Protein AF-A0A137QI81-F1 (afdb_monomer_lite)

pLDDT: mean 92.76, std 8.01, range [60.25, 97.75]

Structure (mmCIF, N/CA/C/O backbone):
data_AF-A0A137QI81-F1
#
_entry.id   AF-A0A137QI81-F1
#
loop_
_atom_site.group_PDB
_atom_site.id
_atom_site.type_symbol
_atom_site.label_atom_id
_atom_site.label_alt_id
_atom_site.label_comp_id
_atom_site.label_asym_id
_atom_site.label_entity_id
_atom_site.label_seq_id
_atom_site.pdbx_PDB_ins_code
_atom_site.Cartn_x
_atom_site.Cartn_y
_atom_site.Cartn_z
_atom_site.occupancy
_atom_site.B_iso_or_equiv
_atom_site.auth_seq_id
_atom_site.auth_comp_id
_atom_site.auth_asym_id
_atom_site.auth_atom_id
_atom_site.pdbx_PDB_model_num
ATOM 1 N N . ALA A 1 1 ? -2.689 16.654 -6.142 1.00 61.12 1 ALA A N 1
ATOM 2 C CA . ALA A 1 1 ? -3.839 15.763 -5.880 1.00 61.12 1 ALA A CA 1
ATOM 3 C C . ALA A 1 1 ? -3.414 14.336 -6.221 1.00 61.12 1 ALA A C 1
ATOM 5 O O . ALA A 1 1 ? -2.665 14.191 -7.176 1.00 61.12 1 ALA A O 1
ATOM 6 N N . GLY A 1 2 ? -3.786 13.329 -5.425 1.00 84.31 2 GLY A N 1
ATOM 7 C CA . GLY A 1 2 ? -3.413 11.921 -5.647 1.00 84.31 2 GLY A CA 1
ATOM 8 C C . GLY A 1 2 ? -4.649 11.027 -5.764 1.00 84.31 2 GLY A C 1
ATOM 9 O O . GLY A 1 2 ? -5.745 11.458 -5.403 1.00 84.31 2 GLY A O 1
ATOM 10 N N . THR A 1 3 ? -4.479 9.801 -6.261 1.00 94.12 3 THR A N 1
ATOM 11 C CA . THR A 1 3 ? -5.569 8.827 -6.436 1.00 94.12 3 THR A CA 1
ATOM 12 C C . THR A 1 3 ? -6.128 8.378 -5.090 1.00 94.12 3 THR A C 1
ATOM 14 O O . THR A 1 3 ? -5.368 8.042 -4.177 1.00 94.12 3 THR A O 1
ATOM 17 N N . ARG A 1 4 ? -7.459 8.363 -4.970 1.00 96.19 4 ARG A N 1
ATOM 18 C CA . ARG A 1 4 ? -8.164 7.886 -3.780 1.00 96.19 4 ARG A CA 1
ATOM 19 C C . ARG A 1 4 ? -8.267 6.367 -3.797 1.00 96.19 4 ARG A C 1
ATOM 21 O O . ARG A 1 4 ? -8.608 5.795 -4.827 1.00 96.19 4 ARG A O 1
ATOM 28 N N . VAL A 1 5 ? -7.982 5.734 -2.666 1.00 95.38 5 VAL A N 1
ATOM 29 C CA . VAL A 1 5 ? -7.976 4.274 -2.533 1.00 95.38 5 VAL A CA 1
ATOM 30 C C . VAL A 1 5 ? -8.600 3.845 -1.214 1.00 95.38 5 VAL A C 1
ATOM 32 O O . VAL A 1 5 ? -8.677 4.628 -0.261 1.00 95.38 5 VAL A O 1
ATOM 35 N N . TYR A 1 6 ? -9.008 2.583 -1.165 1.00 95.31 6 TYR A N 1
ATOM 36 C CA . TYR A 1 6 ? -9.352 1.888 0.064 1.00 95.31 6 TYR A CA 1
ATOM 37 C C . TYR A 1 6 ? -8.684 0.511 0.083 1.00 95.31 6 TYR A C 1
ATOM 39 O O . TYR A 1 6 ? -8.334 -0.027 -0.968 1.00 95.31 6 TYR A O 1
ATOM 47 N N . TYR A 1 7 ? -8.481 -0.040 1.275 1.00 94.31 7 T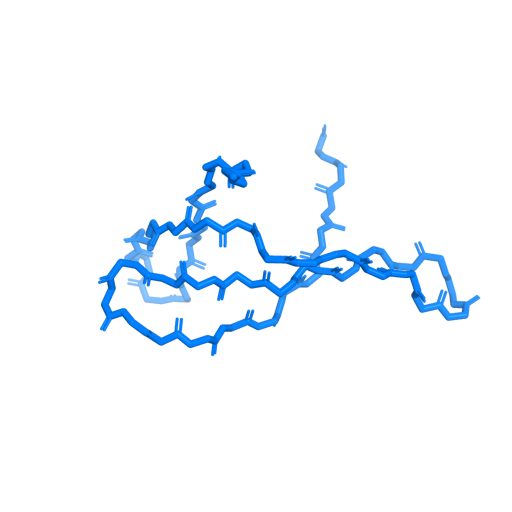YR A N 1
ATOM 48 C CA . TYR A 1 7 ? -7.947 -1.387 1.459 1.00 94.31 7 TYR A CA 1
ATOM 49 C C . TYR A 1 7 ? -8.468 -1.998 2.764 1.00 94.31 7 TYR A C 1
ATOM 51 O O . TYR A 1 7 ? -8.936 -1.280 3.653 1.00 94.31 7 TYR A O 1
ATOM 59 N N . TRP A 1 8 ? -8.394 -3.323 2.882 1.00 94.00 8 TRP A N 1
ATOM 60 C CA . TRP A 1 8 ? -8.835 -4.045 4.074 1.00 94.00 8 TRP A CA 1
ATOM 61 C C . TRP A 1 8 ? -7.669 -4.359 5.005 1.00 94.00 8 TRP A C 1
ATOM 63 O O . TRP A 1 8 ? -6.603 -4.801 4.576 1.00 94.00 8 TRP A O 1
ATOM 73 N N . LEU A 1 9 ? -7.899 -4.169 6.298 1.00 92.56 9 LEU A N 1
ATOM 74 C CA . LEU A 1 9 ? -7.052 -4.695 7.355 1.00 92.56 9 LEU A CA 1
ATOM 75 C C . LEU A 1 9 ? -7.430 -6.150 7.655 1.00 92.56 9 LEU A C 1
ATOM 77 O O . LEU A 1 9 ? -8.570 -6.567 7.458 1.00 92.56 9 LEU A O 1
ATOM 81 N N . ALA A 1 10 ? -6.488 -6.912 8.214 1.00 91.44 10 ALA A N 1
ATOM 82 C CA . ALA A 1 10 ? -6.710 -8.313 8.586 1.00 91.44 10 ALA A CA 1
ATOM 83 C C . ALA A 1 10 ? -7.847 -8.509 9.612 1.00 91.44 10 ALA A C 1
ATOM 85 O O . ALA A 1 10 ? -8.414 -9.590 9.708 1.00 91.44 10 ALA A O 1
ATOM 86 N N . ASN A 1 11 ? -8.204 -7.461 10.361 1.00 94.62 11 ASN A N 1
ATOM 87 C CA . ASN A 1 11 ? -9.336 -7.460 11.290 1.00 94.62 11 ASN A CA 1
ATOM 88 C C . ASN A 1 11 ? -10.694 -7.169 10.613 1.00 94.62 11 ASN A C 1
ATOM 90 O O . ASN A 1 11 ? -11.686 -6.971 11.308 1.00 94.62 11 ASN A O 1
ATOM 94 N N . GLY A 1 12 ? -10.744 -7.095 9.279 1.00 93.44 12 GLY A N 1
ATOM 95 C CA . GLY A 1 12 ? -11.958 -6.827 8.504 1.00 93.44 12 GLY A CA 1
ATOM 96 C C . GLY A 1 12 ? -12.334 -5.346 8.387 1.00 93.44 12 GLY A C 1
ATOM 97 O O . GLY A 1 12 ? -13.300 -5.018 7.700 1.00 93.44 12 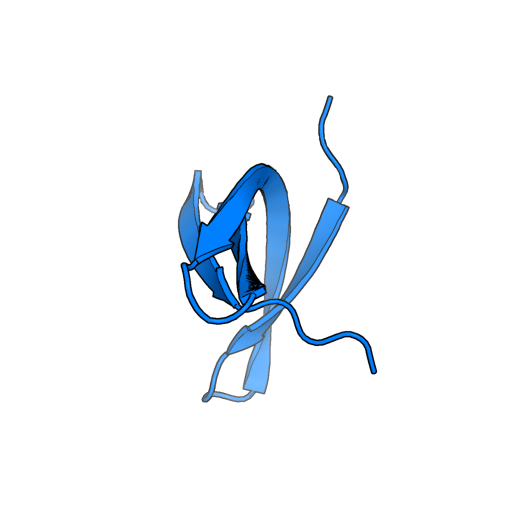GLY A O 1
ATOM 98 N N . HIS A 1 13 ? -11.589 -4.430 9.013 1.00 95.12 13 HIS A N 1
ATOM 99 C CA . HIS A 1 13 ? -11.855 -2.997 8.884 1.00 95.12 13 HIS A CA 1
ATOM 100 C C . HIS A 1 13 ? -11.385 -2.463 7.527 1.00 95.12 13 HIS A C 1
ATOM 102 O O . HIS A 1 13 ? -10.358 -2.885 6.995 1.00 95.12 13 HIS A O 1
ATOM 108 N N . THR A 1 14 ? -12.123 -1.494 6.984 1.00 96.12 14 THR A N 1
ATOM 109 C CA . THR A 1 14 ? -11.741 -0.780 5.757 1.00 96.12 14 THR A CA 1
ATOM 110 C C . THR A 1 14 ? -10.998 0.505 6.108 1.00 96.12 14 THR A C 1
ATOM 112 O O . THR A 1 14 ? -11.487 1.303 6.908 1.00 96.12 14 THR A O 1
ATOM 115 N N . CYS A 1 15 ? -9.847 0.726 5.481 1.00 97.00 15 CYS A N 1
ATOM 116 C CA . CYS A 1 15 ? -9.092 1.973 5.557 1.00 97.00 15 CYS A CA 1
ATOM 117 C C . CYS A 1 15 ? -9.215 2.754 4.248 1.00 97.00 15 CYS A C 1
ATOM 119 O O . CYS A 1 15 ? -9.203 2.163 3.171 1.00 97.00 15 CYS A O 1
ATOM 121 N N . TYR A 1 16 ? -9.263 4.083 4.348 1.00 97.06 16 TYR A N 1
ATOM 122 C CA . TYR A 1 16 ? -9.312 5.004 3.212 1.00 97.06 16 TYR A CA 1
ATOM 123 C C . TYR A 1 16 ? -8.099 5.933 3.222 1.00 97.06 16 TYR A C 1
ATOM 125 O O . TYR A 1 16 ? -7.591 6.318 4.281 1.00 97.06 16 TYR A O 1
ATOM 133 N N . GLY A 1 17 ? -7.626 6.303 2.034 1.00 96.75 17 GLY A N 1
ATOM 134 C CA . GLY A 1 17 ? -6.478 7.189 1.907 1.00 96.75 17 GLY A CA 1
ATOM 135 C C . GLY A 1 17 ? -6.200 7.637 0.482 1.00 96.75 17 GLY A C 1
ATOM 136 O O . GLY A 1 17 ? -6.984 7.416 -0.443 1.00 96.75 17 GLY A O 1
ATOM 137 N N . THR A 1 18 ? -5.057 8.293 0.315 1.00 97.62 18 THR A N 1
ATOM 138 C CA . THR A 1 18 ? -4.597 8.835 -0.965 1.00 97.62 18 THR A CA 1
ATOM 139 C C . THR A 1 18 ? -3.196 8.324 -1.278 1.00 97.62 18 THR A C 1
ATOM 141 O O . THR A 1 18 ? -2.294 8.421 -0.440 1.00 97.62 18 THR A O 1
ATOM 144 N N . VAL A 1 19 ? -2.996 7.819 -2.497 1.00 96.62 19 VAL A N 1
ATOM 145 C CA . VAL A 1 19 ? -1.677 7.393 -2.986 1.00 96.62 19 VAL A CA 1
ATOM 146 C C . VAL A 1 19 ? -0.749 8.605 -3.071 1.00 96.62 19 VAL A C 1
ATOM 148 O O . VAL A 1 19 ? -1.098 9.637 -3.649 1.00 96.62 19 VAL A O 1
ATOM 151 N N . ARG A 1 20 ? 0.439 8.481 -2.479 1.00 96.06 20 ARG A N 1
ATOM 152 C CA . ARG A 1 20 ? 1.507 9.487 -2.522 1.00 96.06 20 ARG A CA 1
ATOM 153 C C . ARG A 1 20 ? 2.573 9.171 -3.554 1.00 96.06 20 ARG A C 1
ATOM 155 O O . ARG A 1 20 ? 3.073 10.089 -4.192 1.00 96.06 20 ARG A O 1
ATOM 162 N N . SER A 1 21 ? 2.913 7.899 -3.701 1.00 95.12 21 SER A N 1
ATOM 163 C CA . SER A 1 21 ? 3.901 7.434 -4.668 1.00 95.12 21 SER A CA 1
ATOM 164 C C . SER A 1 21 ? 3.660 5.972 -5.006 1.00 95.12 21 SER A C 1
ATOM 166 O O . SER A 1 21 ? 3.056 5.237 -4.221 1.00 95.12 21 SER A O 1
ATOM 168 N N . SER A 1 22 ? 4.182 5.559 -6.154 1.00 94.56 22 SER A N 1
ATOM 169 C CA . SER A 1 22 ? 4.269 4.164 -6.562 1.00 94.56 22 SER A CA 1
ATOM 170 C C . SER A 1 22 ? 5.681 3.844 -7.028 1.00 94.56 22 SER A C 1
ATOM 172 O O . SER A 1 22 ? 6.318 4.681 -7.668 1.00 94.56 22 SER A O 1
ATOM 174 N N . SER A 1 23 ? 6.140 2.632 -6.756 1.00 94.69 23 SER A N 1
ATOM 175 C CA . SER A 1 23 ? 7.414 2.102 -7.242 1.00 94.69 23 SER A CA 1
ATOM 176 C C . SER A 1 23 ? 7.249 0.647 -7.656 1.00 94.69 23 SER A C 1
ATOM 178 O O . SER A 1 23 ? 6.291 -0.004 -7.248 1.00 94.69 23 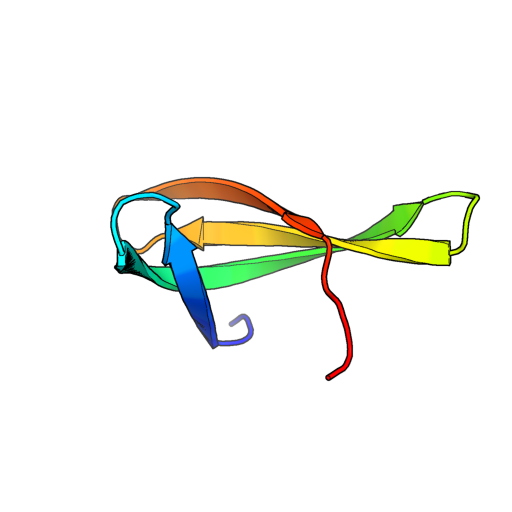SER A O 1
ATOM 180 N N . PHE A 1 24 ? 8.189 0.137 -8.441 1.00 95.38 24 PHE A N 1
ATOM 181 C CA . PHE A 1 24 ? 8.292 -1.286 -8.745 1.00 95.38 24 PHE A CA 1
ATOM 182 C C . PHE A 1 24 ? 9.509 -1.855 -8.019 1.00 95.38 24 PHE A C 1
ATOM 184 O O . PHE A 1 24 ? 10.550 -1.197 -7.958 1.00 95.38 24 PHE A O 1
ATOM 191 N N . LEU A 1 25 ? 9.360 -3.042 -7.440 1.00 93.62 25 LEU A N 1
ATOM 192 C CA . LEU A 1 25 ? 10.488 -3.850 -6.981 1.00 93.62 25 LEU A CA 1
ATOM 193 C C . LEU A 1 25 ? 11.161 -4.533 -8.182 1.00 93.62 25 LEU A C 1
ATOM 195 O O . LEU A 1 25 ? 10.608 -4.557 -9.282 1.00 93.62 25 LEU A O 1
ATOM 199 N N . GLU A 1 26 ? 12.353 -5.098 -7.974 1.00 95.25 26 GLU A N 1
ATOM 200 C CA . GLU A 1 26 ? 13.106 -5.801 -9.028 1.00 95.25 26 GLU A CA 1
ATOM 201 C C . GLU A 1 26 ? 12.345 -7.004 -9.607 1.00 95.25 26 GLU A C 1
ATOM 203 O O . GLU A 1 26 ? 12.526 -7.346 -10.772 1.00 95.25 26 GLU A O 1
ATOM 208 N N . ASP A 1 27 ? 11.452 -7.610 -8.818 1.00 93.31 27 ASP A N 1
ATOM 209 C CA . ASP A 1 27 ? 10.578 -8.711 -9.236 1.00 93.31 27 ASP A CA 1
ATOM 210 C C . ASP A 1 27 ? 9.321 -8.254 -10.006 1.00 93.31 27 ASP A C 1
ATOM 212 O O . ASP A 1 27 ? 8.495 -9.078 -10.397 1.00 93.31 27 ASP A O 1
ATOM 216 N N . GLY A 1 28 ? 9.165 -6.946 -10.234 1.00 91.06 28 GLY A N 1
ATOM 217 C CA . GLY A 1 28 ? 8.016 -6.357 -10.919 1.00 91.06 28 GLY A CA 1
ATOM 218 C C . GLY A 1 28 ? 6.805 -6.089 -10.021 1.00 91.06 28 GLY A C 1
ATOM 219 O O . GLY A 1 28 ? 5.807 -5.553 -10.506 1.00 91.06 28 GLY A O 1
ATOM 220 N N . THR A 1 29 ? 6.870 -6.388 -8.720 1.00 93.12 29 THR A N 1
ATOM 221 C CA . THR A 1 29 ? 5.792 -6.062 -7.778 1.00 93.12 29 THR A CA 1
ATOM 222 C C . THR A 1 29 ? 5.637 -4.551 -7.660 1.00 93.12 29 THR A C 1
ATOM 224 O O . THR A 1 29 ? 6.574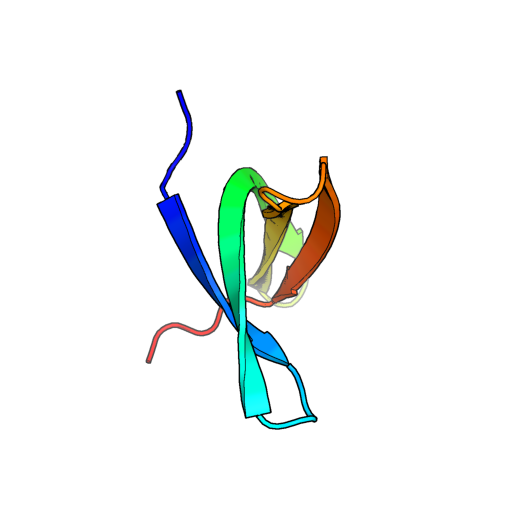 -3.839 -7.288 1.00 93.12 29 THR A O 1
ATOM 227 N N . GLN A 1 30 ? 4.432 -4.046 -7.927 1.00 95.19 30 GLN A N 1
ATOM 228 C CA . GLN A 1 30 ? 4.119 -2.640 -7.708 1.00 95.19 30 GLN A CA 1
ATOM 229 C C . GLN A 1 30 ? 3.814 -2.389 -6.229 1.00 95.19 30 GLN A C 1
ATOM 231 O O . GLN A 1 30 ? 2.969 -3.048 -5.627 1.00 95.19 30 GLN A O 1
ATOM 236 N N . ILE A 1 31 ? 4.469 -1.390 -5.652 1.00 96.12 31 ILE A N 1
ATOM 237 C CA . ILE A 1 31 ? 4.296 -0.950 -4.271 1.00 96.12 31 ILE A CA 1
ATOM 238 C C . ILE A 1 31 ? 3.683 0.447 -4.265 1.00 96.12 31 ILE A C 1
ATOM 240 O O . ILE A 1 31 ? 4.130 1.332 -4.998 1.00 96.12 31 ILE A O 1
ATOM 244 N N . LEU A 1 32 ? 2.676 0.659 -3.418 1.00 96.19 32 LEU A N 1
ATOM 245 C CA . LEU A 1 32 ? 2.019 1.947 -3.215 1.00 96.19 32 LEU A CA 1
ATOM 246 C C . LEU A 1 32 ? 2.306 2.477 -1.813 1.00 96.19 32 LEU A C 1
ATOM 248 O O . LEU A 1 32 ? 2.039 1.800 -0.821 1.00 96.19 32 LEU A O 1
ATOM 252 N N . THR A 1 33 ? 2.763 3.724 -1.731 1.00 96.94 33 THR A N 1
ATOM 253 C CA . THR A 1 33 ? 2.799 4.479 -0.474 1.00 96.94 33 THR A CA 1
ATOM 254 C C . THR A 1 33 ? 1.513 5.285 -0.364 1.00 96.94 33 THR A C 1
ATOM 256 O O . THR A 1 33 ? 1.247 6.158 -1.193 1.00 96.94 33 THR A O 1
ATOM 259 N N . ILE A 1 34 ? 0.713 5.022 0.664 1.00 97.31 34 ILE A N 1
ATOM 260 C CA . ILE A 1 34 ? -0.608 5.615 0.883 1.00 97.31 34 ILE A CA 1
ATOM 261 C C . ILE A 1 34 ? -0.569 6.439 2.168 1.00 97.31 34 ILE A C 1
ATOM 263 O O . ILE A 1 34 ? -0.093 5.979 3.205 1.00 97.31 34 ILE A O 1
ATOM 267 N N . ARG A 1 35 ? -1.092 7.667 2.109 1.00 97.75 35 ARG A N 1
ATOM 268 C CA . ARG A 1 35 ? -1.434 8.436 3.310 1.00 97.75 35 ARG A CA 1
ATOM 269 C C . ARG A 1 35 ? -2.902 8.186 3.627 1.00 97.75 35 ARG A C 1
ATOM 271 O O . ARG A 1 35 ? -3.767 8.607 2.859 1.00 97.75 35 ARG A O 1
ATOM 278 N N . GLU A 1 36 ? -3.159 7.508 4.733 1.00 97.19 36 GLU A N 1
ATOM 279 C CA . GLU A 1 36 ? -4.499 7.331 5.281 1.00 97.19 36 GLU A CA 1
ATOM 280 C C . GLU A 1 36 ? -5.095 8.665 5.729 1.00 97.19 36 GLU A C 1
ATOM 282 O O . GLU A 1 36 ? -4.378 9.616 6.059 1.00 97.19 36 GLU A O 1
ATOM 287 N N . ASP A 1 37 ? -6.419 8.704 5.822 1.00 96.44 37 ASP A N 1
ATOM 288 C CA . ASP A 1 37 ? -7.148 9.858 6.360 1.00 96.44 37 ASP A CA 1
ATOM 289 C C . ASP A 1 37 ? -6.843 10.123 7.833 1.00 96.44 37 ASP A C 1
ATOM 291 O O . ASP A 1 37 ? -6.855 11.271 8.271 1.00 96.44 37 ASP A O 1
ATOM 295 N N . SER A 1 38 ? -6.476 9.072 8.571 1.00 95.62 38 SER A N 1
ATOM 296 C CA . SER A 1 38 ? -5.941 9.158 9.934 1.00 95.62 38 SER A CA 1
ATOM 297 C C . SER A 1 38 ? -4.617 9.938 10.008 1.00 95.62 38 SER A C 1
ATOM 299 O O . SER A 1 38 ? -4.168 10.308 11.089 1.00 95.62 38 SER A O 1
ATOM 301 N N . GLY A 1 39 ? -3.963 10.170 8.864 1.00 95.50 39 GLY A N 1
ATOM 302 C CA . GLY A 1 39 ? -2.633 10.758 8.752 1.00 95.50 39 GLY A CA 1
ATOM 303 C C . GLY A 1 39 ? -1.499 9.732 8.732 1.00 95.50 39 GLY A C 1
ATOM 304 O O . GLY A 1 39 ? -0.372 10.106 8.400 1.00 95.50 39 GLY A O 1
ATOM 305 N N . LYS A 1 40 ? -1.777 8.455 9.021 1.00 96.31 40 LYS A N 1
ATOM 306 C CA . LYS A 1 40 ? -0.788 7.373 8.964 1.00 96.31 40 LYS A CA 1
ATOM 307 C C . LYS A 1 40 ? -0.285 7.168 7.533 1.00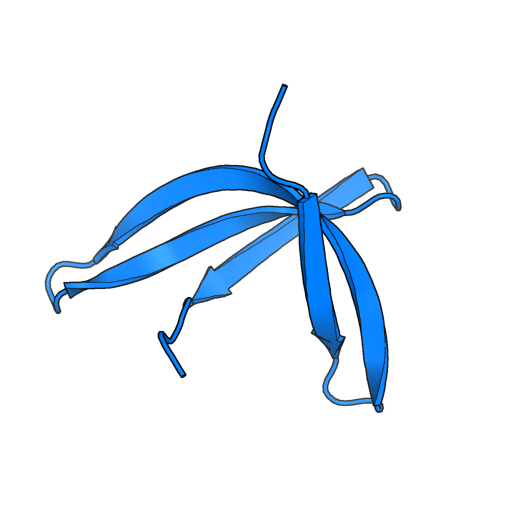 96.31 40 LYS A C 1
ATOM 309 O O . LYS A 1 40 ? -1.042 7.275 6.570 1.00 96.31 40 LYS A O 1
ATOM 314 N N . ILE A 1 41 ? 1.000 6.850 7.396 1.00 97.00 41 ILE A N 1
ATOM 315 C CA . ILE A 1 41 ? 1.597 6.436 6.124 1.00 97.00 41 ILE A CA 1
ATOM 316 C C . ILE A 1 41 ? 1.749 4.918 6.142 1.00 97.00 41 ILE A C 1
ATOM 318 O O . ILE A 1 41 ? 2.278 4.359 7.104 1.00 97.00 41 ILE A O 1
ATOM 322 N N . VAL A 1 42 ? 1.275 4.263 5.087 1.00 96.56 42 VAL A N 1
ATOM 323 C CA . VAL A 1 42 ? 1.373 2.813 4.902 1.00 96.56 42 VAL A CA 1
ATOM 324 C C . VAL A 1 42 ? 1.915 2.492 3.519 1.00 96.56 42 VAL A C 1
ATOM 326 O O . VAL A 1 42 ? 1.705 3.249 2.572 1.00 96.56 42 VAL A O 1
ATOM 329 N N . THR A 1 43 ? 2.596 1.358 3.411 1.00 96.38 43 THR A N 1
ATOM 330 C CA . THR A 1 43 ? 3.167 0.866 2.160 1.00 96.38 43 THR A CA 1
ATOM 331 C C . THR A 1 43 ? 2.609 -0.521 1.901 1.00 96.38 43 THR A C 1
ATOM 333 O O . THR A 1 43 ? 2.761 -1.401 2.747 1.00 96.38 43 THR A O 1
ATOM 336 N N . LEU A 1 44 ? 1.931 -0.704 0.769 1.00 95.44 44 LEU A N 1
ATOM 337 C CA . LEU A 1 44 ? 1.234 -1.946 0.435 1.00 95.44 44 LEU A CA 1
ATOM 338 C C . LEU A 1 44 ? 1.544 -2.369 -1.005 1.00 95.44 44 LEU A C 1
ATOM 340 O O . LEU A 1 44 ? 1.626 -1.499 -1.879 1.00 95.44 44 LEU A O 1
ATOM 344 N N . PRO A 1 45 ? 1.697 -3.677 -1.274 1.00 94.69 45 PRO A N 1
ATOM 345 C CA . PRO A 1 45 ? 1.741 -4.169 -2.638 1.00 94.69 45 PRO A CA 1
ATOM 346 C C . PRO A 1 45 ? 0.376 -3.997 -3.302 1.00 94.69 45 PRO A C 1
ATOM 348 O O . PRO A 1 45 ? -0.673 -4.163 -2.677 1.00 94.69 45 PRO A O 1
ATOM 351 N N . TYR A 1 46 ? 0.406 -3.663 -4.583 1.00 87.56 46 TYR A N 1
ATOM 352 C CA . TYR A 1 46 ? -0.762 -3.647 -5.442 1.00 87.56 46 TYR A CA 1
ATOM 353 C C . TYR A 1 46 ? -0.812 -4.937 -6.257 1.00 87.56 46 TYR A C 1
ATOM 355 O O . TYR A 1 46 ? 0.190 -5.358 -6.833 1.00 87.56 46 TYR A O 1
ATOM 363 N N . VAL A 1 47 ? -1.999 -5.533 -6.328 1.00 79.00 47 VAL A N 1
ATOM 364 C CA . VAL A 1 47 ? -2.298 -6.655 -7.215 1.00 79.00 47 VAL A CA 1
ATOM 365 C C . VAL A 1 47 ? -3.430 -6.211 -8.133 1.00 79.00 47 VAL A C 1
ATOM 367 O O . VAL A 1 47 ? -4.473 -5.763 -7.653 1.00 79.00 47 VAL A O 1
ATOM 370 N N . LEU A 1 48 ? -3.216 -6.307 -9.446 1.00 72.69 48 LEU A N 1
ATOM 371 C CA . LEU A 1 48 ? -4.290 -6.173 -10.426 1.00 72.69 48 LEU A CA 1
ATOM 372 C C . L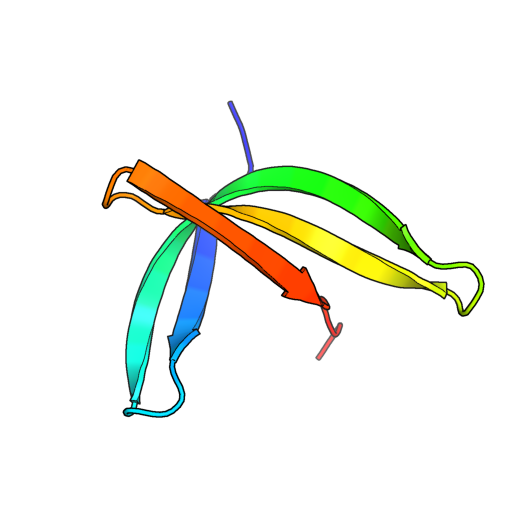EU A 1 48 ? -5.187 -7.410 -10.277 1.00 72.69 48 LEU A C 1
ATOM 374 O O . LEU A 1 48 ? -4.723 -8.526 -10.508 1.00 72.69 48 LEU A O 1
ATOM 378 N N . ALA A 1 49 ? -6.419 -7.203 -9.812 1.00 60.25 49 ALA A N 1
ATOM 379 C CA . ALA A 1 49 ? -7.444 -8.241 -9.734 1.00 60.25 49 ALA A CA 1
ATOM 380 C C . ALA A 1 49 ? -8.142 -8.425 -11.085 1.00 60.25 49 ALA A C 1
ATOM 382 O O . ALA A 1 49 ? -8.330 -7.401 -11.785 1.00 60.25 49 ALA A O 1
#

Secondary structure (DSSP, 8-state):
---EEEEE-TTS-EEEEEEEEEEE-TTS-EEEEEEETTS-EEEEEE---

Sequence (49 aa):
AGTRVYYWLANGHTCYGTVRSSSFLEDGTQILTIREDSGKIVTLPYVLA

Radius of gyration: 11.09 Å; chains: 1; bounding box: 25×24×22 Å

Foldseek 3Di:
DFDKDWDADPVRDIWIFGWDDWDADPVRWIKTWTQTPVRDTDIDTDDDD